Protein AF-A0A2T0MWY5-F1 (afdb_monomer_lite)

Organism: NCBI:txid1291556

Secondary structure (DSSP, 8-state):
------HHHHHHHHHHHHHHHTTGGGSSPPPTTTS-S--HHHHIIIIIHHHHH-

Foldseek 3Di:
DDPDDPPVVVVVVVVVVVVVVVPVPVPDDDDPVNDDPDDPVNCCVPPVVVVVVD

Structure (mmCIF, N/CA/C/O backbone):
data_AF-A0A2T0MWY5-F1
#
_entry.id   AF-A0A2T0MWY5-F1
#
loop_
_atom_site.group_PDB
_atom_site.id
_atom_site.type_symbol
_atom_site.label_atom_id
_atom_site.label_alt_id
_atom_site.label_comp_id
_atom_site.label_asym_id
_atom_site.label_entity_id
_atom_site.label_seq_id
_atom_site.pdbx_PDB_ins_code
_atom_site.Cartn_x
_atom_site.Cartn_y
_atom_site.Cartn_z
_atom_site.occupancy
_atom_site.B_iso_or_equiv
_atom_site.auth_seq_id
_atom_site.auth_comp_id
_atom_site.auth_asym_id
_atom_site.auth_atom_id
_atom_site.pdbx_PDB_model_num
ATOM 1 N N . MET A 1 1 ? -16.299 1.808 -18.351 1.00 47.91 1 MET A N 1
ATOM 2 C CA . MET A 1 1 ? -15.144 2.358 -17.607 1.00 47.91 1 MET A CA 1
ATOM 3 C C . MET A 1 1 ? -13.870 1.875 -18.279 1.00 47.91 1 MET A C 1
ATOM 5 O O . MET A 1 1 ? -13.749 0.676 -18.482 1.00 47.91 1 MET A O 1
ATOM 9 N N . LYS A 1 2 ? -12.963 2.773 -18.681 1.00 63.88 2 LYS A N 1
ATOM 10 C CA . LYS A 1 2 ? -11.615 2.373 -19.109 1.00 63.88 2 LYS A CA 1
ATOM 11 C C . LYS A 1 2 ? -10.728 2.399 -17.870 1.00 63.88 2 LYS A C 1
ATOM 13 O O . LYS A 1 2 ? -10.440 3.470 -17.351 1.00 63.88 2 LYS A O 1
ATOM 18 N N . PHE A 1 3 ? -10.379 1.222 -17.370 1.00 72.31 3 PHE A N 1
ATOM 19 C CA . PHE A 1 3 ? -9.374 1.080 -16.326 1.00 72.31 3 PHE A CA 1
ATOM 20 C C . PHE A 1 3 ? -8.006 1.257 -16.987 1.00 72.31 3 PHE A C 1
ATOM 22 O O . PHE A 1 3 ? -7.681 0.538 -17.929 1.00 72.31 3 PHE A O 1
ATOM 29 N N . GLY A 1 4 ? -7.244 2.257 -16.560 1.00 79.50 4 GLY A N 1
ATOM 30 C CA . GLY A 1 4 ? -5.919 2.529 -17.103 1.00 79.50 4 GLY A CA 1
ATOM 31 C C . GLY A 1 4 ? -5.344 3.815 -16.527 1.00 79.50 4 GLY A C 1
ATOM 32 O O . GLY A 1 4 ? -6.077 4.771 -16.281 1.00 79.50 4 GLY A O 1
ATOM 33 N N . MET A 1 5 ? -4.037 3.819 -16.298 1.00 85.06 5 MET A N 1
ATOM 34 C CA . MET A 1 5 ? -3.274 5.012 -15.936 1.00 85.06 5 MET A CA 1
ATOM 35 C C . MET A 1 5 ? -2.459 5.479 -17.143 1.00 85.06 5 MET A C 1
ATOM 37 O O . MET A 1 5 ? -2.253 4.712 -18.084 1.00 85.06 5 MET A O 1
ATOM 41 N N . SER A 1 6 ? -2.001 6.733 -17.132 1.00 92.31 6 SER A N 1
ATOM 42 C CA . SER A 1 6 ? -0.987 7.163 -18.097 1.00 92.31 6 SER A CA 1
ATOM 43 C C . SER A 1 6 ? 0.285 6.332 -17.914 1.00 92.31 6 SER A C 1
ATOM 45 O O . SER A 1 6 ? 0.566 5.849 -16.817 1.00 92.31 6 SER A O 1
ATOM 47 N N . GLU A 1 7 ? 1.060 6.168 -18.982 1.00 93.38 7 GLU A N 1
ATOM 48 C CA . GLU A 1 7 ? 2.296 5.379 -18.951 1.00 93.38 7 GLU A CA 1
ATOM 49 C C . GLU A 1 7 ? 3.270 5.819 -17.837 1.00 93.38 7 GLU A C 1
ATOM 51 O O . GLU A 1 7 ? 3.690 4.955 -17.065 1.00 93.38 7 GLU A O 1
ATOM 56 N N . PRO A 1 8 ? 3.534 7.127 -17.616 1.00 95.81 8 PRO A N 1
ATOM 57 C CA . PRO A 1 8 ? 4.388 7.551 -16.504 1.00 95.81 8 PRO A CA 1
ATOM 58 C C . PRO A 1 8 ? 3.827 7.172 -15.129 1.00 95.81 8 PRO A C 1
ATOM 60 O O . PRO A 1 8 ? 4.579 6.820 -14.225 1.00 95.81 8 PRO A O 1
ATOM 63 N N . MET A 1 9 ? 2.502 7.213 -14.962 1.00 95.50 9 MET A N 1
ATOM 64 C CA . MET A 1 9 ? 1.859 6.831 -13.704 1.00 95.50 9 MET A CA 1
ATOM 65 C C . MET A 1 9 ? 1.946 5.323 -13.468 1.00 95.50 9 MET A C 1
ATOM 67 O O . MET A 1 9 ? 2.220 4.896 -12.350 1.00 95.50 9 MET A O 1
ATOM 71 N N . ALA A 1 10 ? 1.750 4.509 -14.508 1.00 94.75 10 ALA A N 1
ATOM 72 C CA . ALA A 1 10 ? 1.901 3.061 -14.409 1.00 94.75 10 ALA A CA 1
ATOM 73 C C . ALA A 1 10 ? 3.333 2.670 -14.009 1.00 94.75 10 ALA A C 1
ATOM 75 O O . ALA A 1 10 ? 3.504 1.859 -13.097 1.00 94.75 10 ALA A O 1
ATOM 76 N N . GLN A 1 11 ? 4.343 3.298 -14.623 1.00 96.50 11 GLN A N 1
ATOM 77 C CA . GLN A 1 11 ? 5.743 3.066 -14.272 1.00 96.50 11 GLN A CA 1
ATOM 78 C C . GLN A 1 11 ? 6.041 3.480 -12.826 1.00 96.50 11 GLN A C 1
ATOM 80 O O . GLN A 1 11 ? 6.602 2.692 -12.072 1.00 96.50 11 GLN A O 1
ATOM 85 N N . ALA A 1 12 ? 5.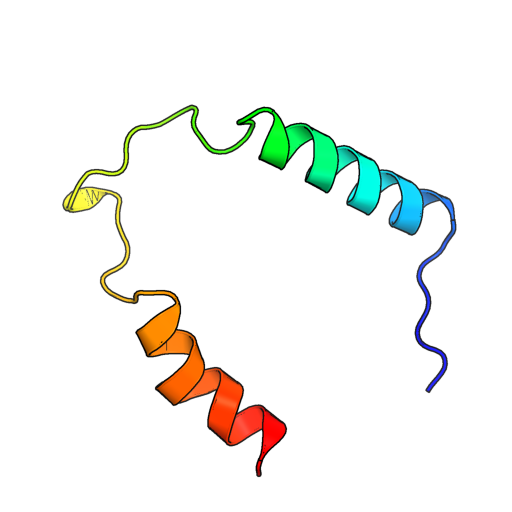576 4.657 -12.396 1.00 96.50 12 ALA A N 1
ATOM 86 C CA . ALA A 1 12 ? 5.778 5.122 -11.025 1.00 96.50 12 ALA A CA 1
ATOM 87 C C . ALA A 1 12 ? 5.184 4.160 -9.977 1.00 96.50 12 ALA A C 1
ATOM 89 O O . ALA A 1 12 ? 5.783 3.928 -8.926 1.00 96.50 12 ALA A O 1
ATOM 90 N N . TYR A 1 13 ? 4.022 3.561 -10.261 1.00 96.19 13 TYR A N 1
ATOM 91 C CA . TYR A 1 13 ? 3.433 2.545 -9.385 1.00 96.19 13 TYR A CA 1
ATOM 92 C C . TYR A 1 13 ? 4.260 1.256 -9.333 1.00 96.19 13 TYR A C 1
ATOM 94 O O . TYR A 1 13 ? 4.400 0.680 -8.252 1.00 96.19 13 TYR A O 1
ATOM 102 N N . ALA A 1 14 ? 4.809 0.809 -10.466 1.00 96.88 14 ALA A N 1
ATOM 103 C CA . ALA A 1 14 ? 5.682 -0.361 -10.515 1.00 96.88 14 ALA A CA 1
ATOM 104 C C . ALA A 1 14 ? 6.984 -0.121 -9.733 1.00 96.88 14 ALA A C 1
ATOM 106 O O . ALA A 1 14 ? 7.354 -0.942 -8.895 1.00 96.88 14 ALA A O 1
ATOM 107 N N . ASP A 1 15 ? 7.616 1.036 -9.928 1.00 98.19 15 ASP A N 1
ATOM 108 C CA . ASP A 1 15 ? 8.843 1.417 -9.223 1.00 98.19 15 ASP A CA 1
ATOM 109 C C . ASP A 1 15 ? 8.610 1.491 -7.709 1.00 98.19 15 ASP A C 1
ATOM 111 O O . ASP A 1 15 ? 9.397 0.967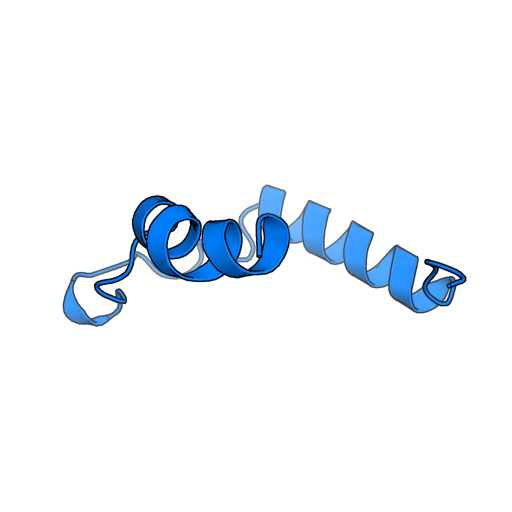 -6.919 1.00 98.19 15 ASP A O 1
ATOM 115 N N . MET A 1 16 ? 7.485 2.077 -7.287 1.00 98.00 16 MET A N 1
ATOM 116 C CA . MET A 1 16 ? 7.102 2.115 -5.877 1.00 98.00 16 MET A CA 1
ATOM 117 C C . MET A 1 16 ? 6.866 0.709 -5.311 1.00 98.00 16 MET A C 1
ATOM 119 O O . MET A 1 16 ? 7.241 0.452 -4.168 1.00 98.00 16 MET A O 1
ATOM 123 N N . ALA A 1 17 ? 6.254 -0.202 -6.073 1.00 97.19 17 ALA A N 1
ATOM 124 C CA . ALA A 1 17 ? 6.042 -1.578 -5.629 1.00 97.19 17 ALA A CA 1
ATOM 125 C C . ALA A 1 17 ? 7.377 -2.311 -5.420 1.00 97.19 17 ALA A C 1
ATOM 127 O O . ALA A 1 17 ? 7.565 -2.932 -4.376 1.00 97.19 17 ALA A O 1
ATOM 128 N N . VAL A 1 18 ? 8.323 -2.163 -6.355 1.00 98.25 18 VAL A N 1
ATOM 129 C CA . VAL A 1 18 ? 9.686 -2.710 -6.233 1.00 98.25 18 VAL A CA 1
ATOM 130 C C . VAL A 1 18 ? 10.404 -2.121 -5.019 1.00 98.25 18 VAL A C 1
ATOM 132 O O . VAL A 1 18 ? 11.002 -2.854 -4.236 1.00 98.25 18 VAL A O 1
ATOM 135 N N . ALA A 1 19 ? 10.311 -0.808 -4.809 1.00 97.56 19 ALA A N 1
ATOM 136 C CA . ALA A 1 19 ? 10.931 -0.162 -3.657 1.00 97.56 19 ALA A CA 1
ATOM 137 C C . ALA A 1 19 ? 10.324 -0.642 -2.326 1.00 97.56 19 ALA A C 1
ATOM 139 O O . ALA A 1 19 ? 11.054 -0.895 -1.368 1.00 97.56 19 ALA A O 1
ATOM 140 N N . LYS A 1 20 ? 8.996 -0.806 -2.257 1.00 96.19 20 LYS A N 1
ATOM 141 C CA . LYS A 1 20 ? 8.310 -1.348 -1.073 1.00 96.19 20 LYS A CA 1
ATOM 142 C C . LYS A 1 20 ? 8.740 -2.779 -0.768 1.00 96.19 20 LYS A C 1
ATOM 144 O O . LYS A 1 20 ? 8.978 -3.080 0.399 1.00 96.19 20 LYS A O 1
ATOM 149 N N . ASP A 1 21 ? 8.895 -3.616 -1.791 1.00 96.00 21 ASP A N 1
ATOM 150 C CA . ASP A 1 21 ? 9.411 -4.983 -1.641 1.00 96.00 21 ASP A CA 1
ATOM 151 C C . ASP A 1 21 ? 10.863 -4.988 -1.131 1.00 96.00 21 ASP A C 1
ATOM 153 O O . ASP A 1 21 ? 11.215 -5.742 -0.227 1.00 96.00 21 ASP A O 1
ATOM 157 N N . ALA A 1 22 ? 11.675 -4.033 -1.595 1.00 96.69 22 ALA A N 1
ATOM 158 C CA . ALA A 1 22 ? 13.018 -3.771 -1.074 1.00 96.69 22 ALA A CA 1
ATOM 159 C C . ALA A 1 22 ? 13.039 -3.111 0.326 1.00 96.69 22 ALA A C 1
ATOM 161 O O . ALA A 1 22 ? 14.107 -2.770 0.836 1.00 96.69 22 ALA A O 1
ATOM 162 N N . GLY A 1 23 ? 11.882 -2.936 0.971 1.00 94.88 23 GLY A N 1
ATOM 163 C CA . GLY A 1 23 ? 11.775 -2.473 2.351 1.00 94.88 23 GLY A CA 1
ATOM 164 C C . GLY A 1 23 ? 11.675 -0.961 2.534 1.00 94.88 23 GLY A C 1
ATOM 165 O O . GLY A 1 23 ? 11.927 -0.488 3.641 1.00 94.88 23 GLY A O 1
ATOM 166 N N . LEU A 1 24 ? 11.271 -0.205 1.505 1.00 95.00 24 LEU A N 1
ATOM 167 C CA . LEU A 1 24 ? 11.087 1.255 1.577 1.00 95.00 24 LEU A CA 1
ATOM 168 C C . LEU A 1 24 ? 10.269 1.704 2.804 1.00 95.00 24 LEU A C 1
ATOM 170 O O . LEU A 1 24 ? 10.601 2.703 3.435 1.00 95.00 24 LEU A O 1
ATOM 174 N N . ASP A 1 25 ? 9.230 0.949 3.171 1.00 91.62 25 ASP A N 1
ATOM 175 C CA . ASP A 1 25 ? 8.335 1.289 4.287 1.00 91.62 25 ASP A CA 1
ATOM 176 C C . ASP A 1 25 ? 8.805 0.731 5.651 1.00 91.62 25 ASP A C 1
ATOM 178 O O . ASP A 1 25 ? 8.158 0.966 6.671 1.00 91.62 25 ASP A O 1
ATOM 182 N N . ASN A 1 26 ? 9.921 -0.005 5.698 1.00 90.31 26 ASN A N 1
ATOM 183 C CA . ASN A 1 26 ? 10.402 -0.683 6.910 1.00 90.31 26 ASN A CA 1
ATOM 184 C C . ASN A 1 26 ? 11.360 0.176 7.754 1.00 90.31 26 ASN A C 1
ATOM 186 O O . ASN A 1 26 ? 11.907 -0.309 8.742 1.00 90.31 26 ASN A O 1
ATOM 190 N N . GLY A 1 27 ? 11.580 1.444 7.388 1.00 87.44 27 GLY A N 1
ATOM 191 C CA . GLY A 1 27 ? 12.548 2.327 8.052 1.00 87.44 27 GLY A CA 1
ATOM 192 C C . GLY A 1 27 ? 12.225 2.679 9.512 1.00 87.44 27 GLY A C 1
ATOM 193 O O . GLY A 1 27 ? 13.100 3.168 10.222 1.00 87.44 27 GLY A O 1
ATOM 194 N N . VAL A 1 28 ? 10.996 2.429 9.976 1.00 85.75 28 VAL A N 1
ATOM 195 C CA . VAL A 1 28 ? 10.579 2.648 11.368 1.00 85.75 28 VAL A CA 1
ATOM 196 C C . VAL A 1 28 ? 9.884 1.400 11.898 1.00 85.75 28 VAL A C 1
ATOM 198 O O . VAL A 1 28 ? 8.909 0.916 11.321 1.00 85.75 28 VAL A O 1
ATOM 201 N N . THR A 1 29 ? 10.354 0.903 13.040 1.00 84.94 29 THR A N 1
ATOM 202 C CA . THR A 1 29 ? 9.698 -0.196 13.749 1.00 84.94 29 THR A CA 1
ATOM 203 C C . THR A 1 29 ? 8.346 0.261 14.282 1.00 84.94 29 THR A C 1
ATOM 205 O O . THR A 1 29 ? 8.255 1.256 15.002 1.00 84.94 29 THR A O 1
ATOM 208 N N . ARG A 1 30 ? 7.285 -0.491 13.974 1.00 82.56 30 ARG A N 1
ATOM 209 C CA . ARG A 1 30 ? 5.957 -0.241 14.544 1.00 82.56 30 ARG A CA 1
ATOM 210 C C . ARG A 1 30 ? 5.970 -0.486 16.052 1.00 82.56 30 ARG A C 1
ATOM 212 O O . ARG A 1 30 ? 6.243 -1.599 16.495 1.00 82.56 30 ARG A O 1
ATOM 219 N N . THR A 1 31 ? 5.627 0.543 16.819 1.00 86.19 31 THR A N 1
ATOM 220 C CA . THR A 1 31 ? 5.339 0.450 18.257 1.00 86.19 31 THR A CA 1
ATOM 221 C C . THR A 1 31 ? 3.825 0.511 18.488 1.00 86.19 31 THR A C 1
ATOM 223 O O . THR A 1 31 ? 3.096 0.910 17.570 1.00 86.19 31 THR A O 1
ATOM 226 N N . PRO A 1 32 ? 3.313 0.133 19.672 1.00 82.75 32 PRO A N 1
ATOM 227 C CA . PRO A 1 32 ? 1.897 0.305 20.000 1.00 82.75 32 PRO A CA 1
ATOM 228 C C . PRO A 1 32 ? 1.403 1.750 19.825 1.00 82.75 32 PRO A C 1
ATOM 230 O O . PRO A 1 32 ? 0.288 1.957 19.361 1.00 82.75 32 PRO A O 1
ATOM 233 N N . GLU A 1 33 ? 2.244 2.742 20.121 1.00 80.19 33 GLU A N 1
ATOM 234 C CA . GLU A 1 33 ? 1.923 4.175 20.039 1.00 80.19 33 GLU A CA 1
ATOM 235 C C . GLU A 1 33 ? 1.902 4.689 18.591 1.00 80.19 33 GLU A C 1
ATOM 237 O O . GLU A 1 33 ? 1.142 5.596 18.262 1.00 80.19 33 GLU A O 1
ATOM 242 N N . GLY A 1 34 ? 2.731 4.104 17.718 1.00 74.94 34 GLY A N 1
ATOM 243 C CA . GLY A 1 34 ? 2.806 4.428 16.289 1.00 74.94 34 GLY A CA 1
ATOM 244 C C . GLY A 1 34 ? 1.934 3.543 15.393 1.00 74.94 34 GLY A C 1
ATOM 245 O O . GLY A 1 34 ? 1.986 3.668 14.168 1.00 74.94 34 GLY A O 1
ATOM 246 N N . SER A 1 35 ? 1.160 2.623 15.974 1.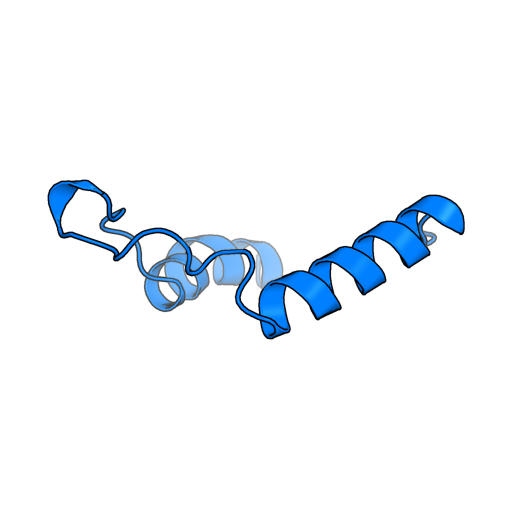00 82.25 35 SER A N 1
ATOM 247 C CA . SER A 1 35 ? 0.297 1.699 15.236 1.00 82.25 35 SER A CA 1
ATOM 248 C C . SER A 1 35 ? -1.163 2.116 15.331 1.00 82.25 35 SER A C 1
ATOM 250 O O . SER A 1 35 ? -1.662 2.494 16.386 1.00 82.25 35 SER A O 1
ATOM 252 N N . THR A 1 36 ? -1.893 1.989 14.227 1.00 81.88 36 THR A N 1
ATOM 253 C CA . THR A 1 36 ? -3.352 2.102 14.266 1.00 81.88 36 THR A CA 1
ATOM 254 C C . THR A 1 36 ? -3.952 0.818 14.844 1.00 81.88 36 THR A C 1
ATOM 256 O O . THR A 1 36 ? -3.486 -0.267 14.486 1.00 81.88 36 THR A O 1
ATOM 259 N N . PRO A 1 37 ? -5.030 0.885 15.646 1.00 84.44 37 PRO A N 1
ATOM 260 C CA . PRO A 1 37 ? -5.675 -0.312 16.197 1.00 84.44 37 PRO A CA 1
ATOM 261 C C . PRO A 1 37 ? -6.312 -1.200 15.113 1.00 84.44 37 PRO A C 1
ATOM 263 O O . PRO A 1 37 ? -6.588 -2.379 15.336 1.00 84.44 37 PRO A O 1
ATOM 266 N N . THR A 1 38 ? -6.544 -0.651 13.920 1.00 91.50 38 THR A N 1
ATOM 267 C CA . THR A 1 38 ? -7.167 -1.361 12.805 1.00 91.50 38 THR A CA 1
ATOM 268 C C . THR A 1 38 ? -6.151 -2.219 12.060 1.00 91.50 38 THR A C 1
ATOM 270 O O . THR A 1 38 ? -5.270 -1.714 11.368 1.00 91.50 38 THR A O 1
ATOM 273 N N . SER A 1 39 ? -6.311 -3.539 12.140 1.00 90.12 39 SER A N 1
ATOM 274 C CA . SER A 1 39 ? -5.567 -4.473 11.289 1.00 90.12 39 SER A CA 1
ATOM 275 C C . SER A 1 39 ? -6.139 -4.529 9.867 1.00 90.12 39 SER A C 1
ATOM 277 O O . SER A 1 39 ? -7.325 -4.270 9.648 1.00 90.12 39 SER A O 1
ATOM 279 N N . PHE A 1 40 ? -5.331 -4.984 8.904 1.00 92.12 40 PHE A N 1
ATOM 280 C CA . PHE A 1 40 ? -5.789 -5.213 7.528 1.00 92.12 40 PHE A CA 1
ATOM 281 C C . PHE A 1 40 ? -7.013 -6.143 7.468 1.00 92.12 40 PHE A C 1
ATOM 283 O O . PHE A 1 40 ? -7.991 -5.857 6.783 1.00 92.12 40 PHE A O 1
ATOM 290 N N . ARG A 1 41 ? -7.021 -7.224 8.261 1.00 94.69 41 ARG A N 1
ATOM 291 C CA . ARG A 1 41 ? -8.163 -8.149 8.336 1.00 94.69 41 ARG A CA 1
ATOM 292 C C . ARG A 1 41 ? -9.419 -7.487 8.898 1.00 94.69 41 ARG A C 1
ATOM 294 O O . ARG A 1 41 ? -10.512 -7.838 8.462 1.00 94.69 41 ARG A O 1
ATOM 301 N N . GLN A 1 42 ? -9.285 -6.605 9.889 1.00 95.62 42 GLN A N 1
ATOM 302 C CA . GLN A 1 42 ? -10.418 -5.843 10.416 1.00 95.62 42 GLN A CA 1
ATOM 303 C C . GLN A 1 42 ? -11.014 -4.969 9.314 1.00 95.62 42 GLN A C 1
ATOM 305 O O . GLN A 1 42 ? -12.193 -5.096 9.002 1.00 95.62 42 GLN A O 1
ATOM 3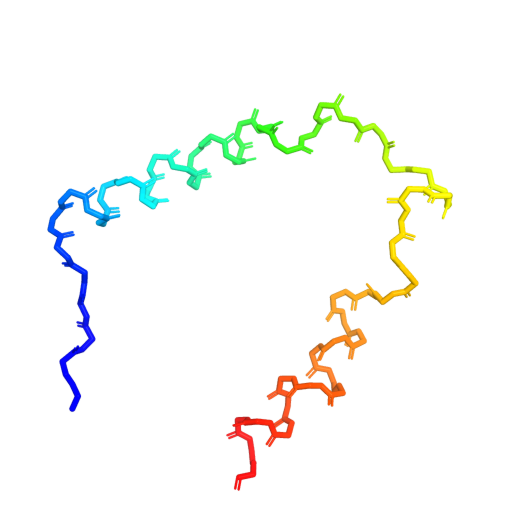10 N N . TRP A 1 43 ? -10.166 -4.184 8.651 1.00 95.94 43 TRP A N 1
ATOM 311 C CA . TRP A 1 43 ? -10.578 -3.306 7.563 1.00 95.94 43 TRP A CA 1
ATOM 312 C C . TRP A 1 43 ? -11.263 -4.067 6.416 1.00 95.94 43 TRP A C 1
ATOM 314 O O . TRP A 1 43 ? -12.316 -3.650 5.936 1.00 95.94 43 TRP A O 1
ATOM 324 N N . CYS A 1 44 ? -10.737 -5.235 6.026 1.00 97.06 44 CYS A N 1
ATOM 325 C CA . CYS A 1 44 ? -11.354 -6.053 4.980 1.00 97.06 44 CYS A CA 1
ATOM 326 C C . CYS A 1 44 ? -12.787 -6.489 5.317 1.00 97.06 44 CYS A C 1
ATOM 328 O O . CYS A 1 44 ? -13.620 -6.600 4.420 1.00 97.06 44 CYS A O 1
ATOM 330 N N . ARG A 1 45 ? -13.083 -6.777 6.589 1.00 97.12 45 ARG A N 1
ATOM 331 C CA . ARG A 1 45 ? -14.430 -7.198 7.000 1.00 97.12 45 ARG A CA 1
ATOM 332 C C . ARG A 1 45 ? -15.383 -6.021 7.113 1.00 97.12 45 ARG A C 1
ATOM 334 O O . ARG A 1 45 ? -16.514 -6.135 6.655 1.00 97.12 45 ARG A O 1
ATOM 341 N N . ASP A 1 46 ? -14.916 -4.936 7.711 1.00 96.50 46 ASP A N 1
ATOM 342 C CA . ASP A 1 46 ? -15.784 -3.836 8.122 1.00 96.50 46 ASP A CA 1
ATOM 343 C C . ASP A 1 46 ? -16.000 -2.813 7.003 1.00 96.50 46 ASP A C 1
ATOM 345 O O . ASP A 1 46 ? -17.037 -2.162 6.968 1.00 96.50 46 ASP A O 1
ATOM 349 N N . VAL A 1 47 ? -15.033 -2.674 6.087 1.00 96.12 47 VAL A N 1
ATOM 350 C CA . VAL A 1 47 ? -15.041 -1.648 5.031 1.00 96.12 47 VAL A CA 1
ATOM 351 C C . VAL A 1 47 ? -15.071 -2.272 3.641 1.00 96.12 47 VAL A C 1
ATOM 353 O O . VAL A 1 47 ? -15.972 -1.983 2.857 1.00 96.12 47 VAL A O 1
ATOM 356 N N . LEU A 1 48 ? -14.114 -3.151 3.317 1.00 97.00 48 LEU A N 1
ATOM 357 C CA . LEU A 1 48 ? -13.997 -3.668 1.946 1.00 97.00 48 LEU A CA 1
ATOM 358 C C . LEU A 1 48 ? -15.169 -4.575 1.564 1.00 97.00 48 LEU A C 1
ATOM 360 O O . LEU A 1 48 ? -15.765 -4.402 0.507 1.00 97.00 48 LEU A O 1
ATOM 364 N N . ARG A 1 49 ? -15.499 -5.551 2.418 1.00 96.94 49 ARG A N 1
ATOM 365 C CA . ARG A 1 49 ? -16.593 -6.495 2.172 1.00 96.94 49 ARG A CA 1
ATOM 366 C C . ARG A 1 49 ? -17.921 -5.789 1.857 1.00 96.94 49 ARG A C 1
ATOM 368 O O . ARG A 1 49 ? -18.486 -6.128 0.820 1.00 96.94 49 ARG A O 1
ATOM 375 N N . PRO A 1 50 ? -18.437 -4.853 2.681 1.00 97.38 50 PRO A N 1
ATOM 376 C CA . PRO A 1 50 ? -19.698 -4.187 2.362 1.00 97.38 50 PRO A CA 1
ATOM 377 C C . PRO A 1 50 ? -19.616 -3.315 1.103 1.00 97.38 50 PRO A C 1
ATOM 379 O O . PRO A 1 50 ? -20.604 -3.230 0.392 1.00 97.38 50 PRO A O 1
ATOM 382 N N . ALA A 1 51 ? -18.461 -2.720 0.780 1.00 96.69 51 ALA A N 1
ATOM 383 C CA . ALA A 1 51 ? -18.304 -1.905 -0.430 1.00 96.69 51 ALA A CA 1
ATOM 384 C C . ALA A 1 51 ? -18.290 -2.719 -1.739 1.00 96.69 51 ALA A C 1
ATOM 386 O O . ALA A 1 51 ? -18.558 -2.169 -2.802 1.00 96.69 51 ALA A O 1
ATOM 387 N N . VAL A 1 52 ? -17.923 -4.004 -1.673 1.00 96.38 52 VAL A N 1
ATOM 388 C CA . VAL A 1 52 ? -17.835 -4.894 -2.846 1.00 96.38 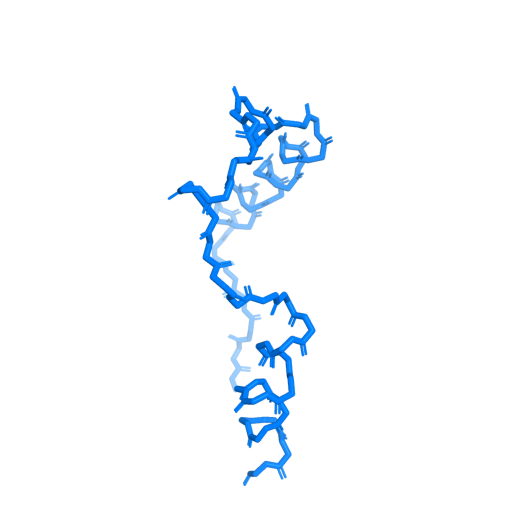52 VAL A CA 1
ATOM 389 C C . VAL A 1 52 ? -19.066 -5.796 -2.988 1.00 96.38 52 VAL A C 1
ATOM 391 O O . VAL A 1 52 ? -19.385 -6.206 -4.100 1.00 96.38 52 VAL A O 1
ATOM 394 N N . LEU A 1 53 ? -19.728 -6.150 -1.879 1.00 94.62 53 LEU A N 1
ATOM 395 C CA . LEU A 1 53 ? -20.892 -7.049 -1.867 1.00 94.62 53 LEU A CA 1
ATOM 396 C C . LEU A 1 53 ? -22.243 -6.332 -1.697 1.00 94.62 53 LEU A C 1
ATOM 398 O O . LEU A 1 53 ? -23.273 -7.00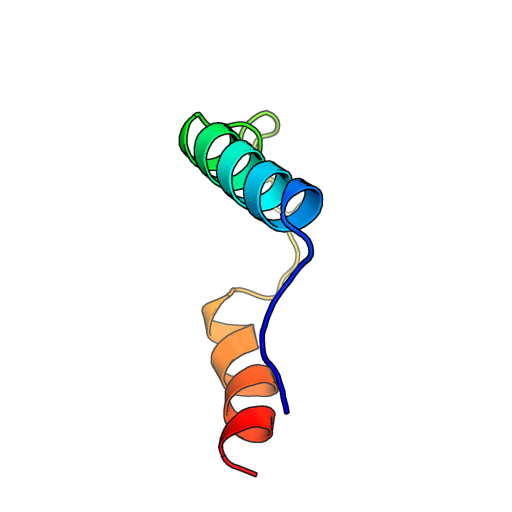6 -1.744 1.00 94.62 53 LEU A O 1
ATOM 402 N N . GLY A 1 54 ? -22.236 -5.023 -1.434 1.00 72.19 54 GLY A N 1
ATOM 403 C CA . GLY A 1 54 ? -23.424 -4.160 -1.401 1.00 72.19 54 GLY A CA 1
ATOM 404 C C . GLY A 1 54 ? -23.664 -3.464 -2.732 1.00 72.19 54 GLY A C 1
ATOM 405 O O . GLY A 1 54 ? -24.820 -3.036 -2.935 1.00 72.19 54 GLY A O 1
#

pLDDT: mean 90.14, std 9.77, range [47.91, 98.25]

Radius of gyration: 15.97 Å; chains: 1; bounding box: 36×16×39 Å

Sequence (54 aa):
MKFGMSEPMAQAYADMAVAKDAGLDNGVTRTPEGSTPTSFRQWCRDVLRPAVLG